Protein AF-A0A961I3G7-F1 (afdb_monomer_lite)

pLDDT: mean 76.4, std 18.08, range [35.16, 96.88]

Structure (mmCIF, N/CA/C/O backbone):
data_AF-A0A961I3G7-F1
#
_entry.id   AF-A0A961I3G7-F1
#
loop_
_atom_site.group_PDB
_atom_site.id
_atom_site.type_symbol
_atom_site.label_atom_id
_atom_site.label_alt_id
_atom_site.label_comp_id
_atom_site.label_asym_id
_atom_site.label_entity_id
_atom_site.label_seq_id
_atom_site.pdbx_PDB_ins_code
_atom_site.Cartn_x
_atom_site.Cartn_y
_atom_site.Cartn_z
_atom_site.occupancy
_atom_site.B_iso_or_equiv
_atom_site.auth_seq_id
_atom_site.auth_comp_id
_atom_site.auth_asym_id
_atom_site.auth_atom_id
_atom_site.pdbx_PDB_model_num
ATOM 1 N N . MET A 1 1 ? -17.444 18.612 65.100 1.00 41.78 1 MET A N 1
ATOM 2 C CA . MET A 1 1 ? -16.161 17.931 64.823 1.00 41.78 1 MET A CA 1
ATOM 3 C C . MET A 1 1 ? -16.312 17.108 63.552 1.00 41.78 1 MET A C 1
ATOM 5 O O . MET A 1 1 ? -17.308 16.415 63.437 1.00 41.78 1 MET A O 1
ATOM 9 N N . ALA A 1 2 ? -15.356 17.305 62.637 1.00 39.84 2 ALA A N 1
ATOM 10 C CA . ALA A 1 2 ? -14.925 16.541 61.455 1.00 39.84 2 ALA A CA 1
ATOM 11 C C . ALA A 1 2 ? -15.909 15.672 60.637 1.00 39.84 2 ALA A C 1
ATOM 13 O O . ALA A 1 2 ? -16.509 14.720 61.125 1.00 39.84 2 ALA A O 1
ATOM 14 N N . ALA A 1 3 ? -15.926 15.960 59.331 1.00 46.22 3 ALA A N 1
ATOM 15 C CA . ALA A 1 3 ? -16.419 15.107 58.258 1.00 46.22 3 ALA A CA 1
ATOM 16 C C . ALA A 1 3 ? -15.525 13.873 58.048 1.00 46.22 3 ALA A C 1
ATOM 18 O O . ALA A 1 3 ? -14.303 13.969 58.157 1.00 46.22 3 ALA A O 1
ATOM 19 N N . ILE A 1 4 ? -16.123 12.758 57.622 1.00 46.94 4 ILE A N 1
ATOM 20 C CA . ILE A 1 4 ? -15.420 11.733 56.845 1.00 46.94 4 ILE A CA 1
ATOM 21 C C . ILE A 1 4 ? -16.250 11.496 55.588 1.00 46.94 4 ILE A C 1
ATOM 23 O O . ILE A 1 4 ? -17.321 10.894 55.626 1.00 46.94 4 ILE A O 1
ATOM 27 N N . GLY A 1 5 ? -15.766 12.066 54.486 1.00 36.12 5 GLY A N 1
ATOM 28 C CA . GLY A 1 5 ? -16.280 11.813 53.153 1.00 36.12 5 GLY A CA 1
ATOM 29 C C . GLY A 1 5 ? -15.963 10.386 52.727 1.00 36.12 5 GLY A C 1
ATOM 30 O O . GLY A 1 5 ? -14.852 9.899 52.931 1.00 36.12 5 GLY A O 1
ATOM 31 N N . LEU A 1 6 ? -16.939 9.729 52.107 1.00 40.44 6 LEU A N 1
ATOM 32 C CA . LEU A 1 6 ? -16.661 8.544 51.310 1.00 40.44 6 LEU A CA 1
ATOM 33 C C . LEU A 1 6 ? -16.123 9.003 49.947 1.00 40.44 6 LEU A C 1
ATOM 35 O O . LEU A 1 6 ? -16.751 9.845 49.296 1.00 40.44 6 LEU A O 1
ATOM 39 N N . PRO A 1 7 ? -14.947 8.512 49.526 1.00 43.44 7 PRO A N 1
ATOM 40 C CA . PRO A 1 7 ? -14.317 8.942 48.295 1.00 4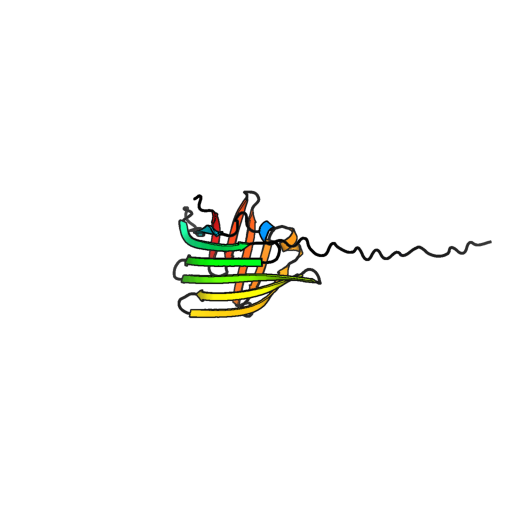3.44 7 PRO A CA 1
ATOM 41 C C . PRO A 1 7 ? -15.095 8.457 47.071 1.00 43.44 7 PRO A C 1
ATOM 43 O O . PRO A 1 7 ? -15.381 7.275 46.910 1.00 43.44 7 PRO A O 1
ATOM 46 N N . VAL A 1 8 ? -15.400 9.441 46.224 1.00 43.91 8 VAL A N 1
ATOM 47 C CA . VAL A 1 8 ? -15.238 9.463 44.766 1.00 43.91 8 VAL A CA 1
ATOM 48 C C . VAL A 1 8 ? -15.508 8.136 44.059 1.00 43.91 8 VAL A C 1
ATOM 50 O O . VAL A 1 8 ? -14.681 7.226 44.045 1.00 43.91 8 VAL A O 1
ATOM 53 N N . ILE A 1 9 ? -16.637 8.117 43.349 1.00 40.44 9 ILE A N 1
ATOM 54 C CA . ILE A 1 9 ? -16.910 7.235 42.216 1.00 40.44 9 ILE A CA 1
ATOM 55 C C . ILE A 1 9 ? -15.758 7.407 41.222 1.00 40.44 9 ILE A C 1
ATOM 57 O O . ILE A 1 9 ? -15.802 8.258 40.337 1.00 40.44 9 ILE A O 1
ATOM 61 N N . ASN A 1 10 ? -14.710 6.601 41.354 1.00 39.47 10 ASN A N 1
ATOM 62 C CA . ASN A 1 10 ? -13.784 6.383 40.264 1.00 39.47 10 ASN A CA 1
ATOM 63 C C . ASN A 1 10 ? -14.416 5.290 39.406 1.00 39.47 10 ASN A C 1
ATOM 65 O O . ASN A 1 10 ? -13.972 4.145 39.363 1.00 39.47 10 ASN A O 1
ATOM 69 N N . ALA A 1 11 ? -15.498 5.671 38.720 1.00 40.75 11 ALA A N 1
ATOM 70 C CA . ALA A 1 11 ? -15.757 5.126 37.407 1.00 40.75 11 ALA A CA 1
ATOM 71 C C . ALA A 1 11 ? -14.537 5.547 36.598 1.00 40.75 11 ALA A C 1
ATOM 73 O O . ALA A 1 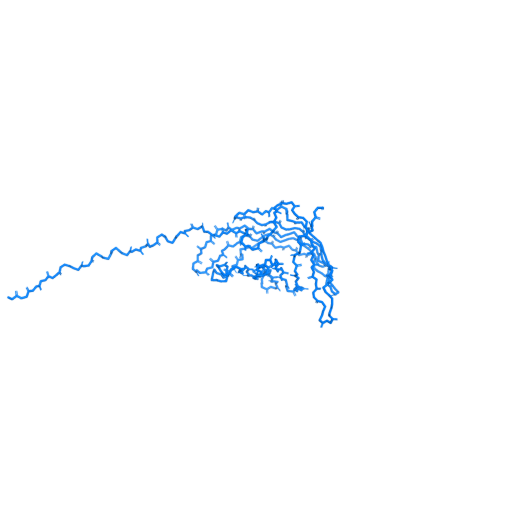11 ? -14.528 6.595 35.953 1.00 40.75 11 ALA A O 1
ATOM 74 N N . SER A 1 12 ? -13.464 4.762 36.719 1.00 40.62 12 SER A N 1
ATOM 75 C CA . SER A 1 12 ? -12.447 4.685 35.703 1.00 40.62 12 SER A CA 1
ATOM 76 C C . SER A 1 12 ? -13.249 4.361 34.467 1.00 40.62 12 SER A C 1
ATOM 78 O O . SER A 1 12 ? -13.673 3.230 34.247 1.00 40.62 12 SER A O 1
ATOM 80 N N . GLN A 1 13 ? -13.581 5.422 33.742 1.00 39.06 13 GLN A N 1
ATOM 81 C CA . GLN A 1 13 ? -13.991 5.375 32.374 1.00 39.06 13 GLN A CA 1
ATOM 82 C C . GLN A 1 13 ? -12.801 4.715 31.697 1.00 39.06 13 GLN A C 1
ATOM 84 O O . GLN A 1 13 ? -11.923 5.372 31.141 1.00 39.06 13 GLN A O 1
ATOM 89 N N . THR A 1 14 ? -12.772 3.385 31.733 1.00 36.41 14 THR A N 1
ATOM 90 C CA . THR A 1 14 ? -12.408 2.609 30.575 1.00 36.41 14 THR A CA 1
ATOM 91 C C . THR A 1 14 ? -13.380 3.116 29.528 1.00 36.41 14 THR A C 1
ATOM 93 O O . THR A 1 14 ? -14.472 2.587 29.336 1.00 36.41 14 THR A O 1
ATOM 96 N N . ARG A 1 15 ? -13.029 4.262 28.925 1.00 35.16 15 ARG A N 1
ATOM 97 C CA . ARG A 1 15 ? -13.495 4.609 27.609 1.00 35.16 15 ARG A CA 1
ATOM 98 C C . ARG A 1 15 ? -13.206 3.326 26.860 1.00 35.16 15 ARG A C 1
ATOM 100 O O . ARG A 1 15 ? -12.046 2.984 26.631 1.00 35.16 15 ARG A O 1
ATOM 107 N N . LEU A 1 16 ? -14.265 2.588 26.559 1.00 37.38 16 LEU A N 1
ATOM 108 C CA . LEU A 1 16 ? -14.356 1.901 25.296 1.00 37.38 16 LEU A CA 1
ATOM 109 C C . LEU A 1 16 ? -14.044 2.993 24.272 1.00 37.38 16 LEU A C 1
ATOM 111 O O . LEU A 1 16 ? -14.929 3.692 23.788 1.00 37.38 16 LEU A O 1
ATOM 115 N N . TYR A 1 17 ? -12.747 3.241 24.054 1.00 36.75 17 TYR A N 1
ATOM 116 C CA . TYR A 1 17 ? -12.272 3.794 22.812 1.00 36.75 17 TYR A CA 1
ATOM 117 C C . TYR A 1 17 ? -12.957 2.912 21.802 1.00 36.75 17 TYR A C 1
ATOM 119 O O . TYR A 1 17 ? -12.818 1.692 21.892 1.00 36.75 17 TYR A O 1
ATOM 127 N N . ALA A 1 18 ? -13.793 3.517 20.970 1.00 37.88 18 ALA A N 1
ATOM 128 C CA . ALA A 1 18 ? -14.357 2.837 19.835 1.00 37.88 18 ALA A CA 1
ATOM 129 C C . ALA A 1 18 ? -13.189 2.152 19.121 1.00 37.88 18 ALA A C 1
ATOM 131 O O . ALA A 1 18 ? -12.378 2.781 18.439 1.00 37.88 18 ALA A O 1
ATOM 132 N N . ASP A 1 19 ? -13.061 0.859 19.387 1.00 47.56 19 ASP A N 1
ATOM 133 C CA . ASP A 1 19 ? -12.374 -0.068 18.537 1.00 47.56 19 ASP A CA 1
ATOM 134 C C . ASP A 1 19 ? -13.058 0.121 17.179 1.00 47.56 19 ASP A C 1
ATOM 136 O O . ASP A 1 19 ? -14.283 0.226 17.115 1.00 47.56 19 ASP A O 1
ATOM 140 N N . THR A 1 20 ? -12.286 0.225 16.102 1.00 52.44 20 THR A N 1
ATOM 141 C CA . THR A 1 20 ? -12.771 0.230 14.707 1.00 52.44 20 THR A CA 1
ATOM 142 C C . THR A 1 20 ? -13.369 1.518 14.116 1.00 52.44 20 THR A C 1
ATOM 144 O O . THR A 1 20 ? -14.509 1.563 13.672 1.00 52.44 20 THR A O 1
ATOM 147 N N . ALA A 1 21 ? -12.528 2.523 13.867 1.00 67.12 21 ALA A N 1
ATOM 148 C CA . ALA A 1 21 ? -12.708 3.304 12.635 1.00 67.12 21 ALA A CA 1
ATOM 149 C C . ALA A 1 21 ? -11.413 3.386 11.817 1.00 67.12 21 ALA A C 1
ATOM 151 O O . ALA A 1 21 ? -11.107 4.418 11.216 1.00 67.12 21 ALA A O 1
ATOM 152 N N . PHE A 1 22 ? -10.628 2.304 11.799 1.00 81.62 22 PHE A N 1
ATOM 153 C CA . PHE A 1 22 ? -9.656 2.118 10.726 1.00 81.62 22 PHE A CA 1
ATOM 154 C C . PHE A 1 22 ? -10.429 1.724 9.465 1.00 81.62 22 PHE A C 1
ATOM 156 O O . PHE A 1 22 ? -11.255 0.817 9.515 1.00 81.62 22 PHE A O 1
ATOM 163 N N . SER A 1 23 ? -10.181 2.422 8.361 1.00 86.50 23 SER A N 1
ATOM 164 C CA . SER A 1 23 ? -10.709 2.056 7.050 1.00 86.50 23 SER A CA 1
ATOM 165 C C . SER A 1 23 ? -9.666 2.386 6.000 1.00 86.50 23 SER A C 1
ATOM 167 O O . SER A 1 23 ? -9.187 3.523 5.959 1.00 86.50 23 SER A O 1
ATOM 169 N N . PHE A 1 24 ? -9.326 1.425 5.135 1.00 87.81 24 PHE A N 1
ATOM 170 C CA . PHE A 1 24 ? -8.409 1.706 4.030 1.00 87.81 24 PHE A CA 1
ATOM 171 C C . PHE A 1 24 ? -8.972 2.750 3.062 1.00 87.81 24 PHE A C 1
ATOM 173 O O . PHE A 1 24 ? -8.196 3.481 2.451 1.00 87.81 24 PHE A O 1
ATOM 180 N N . ARG A 1 25 ? -10.302 2.900 2.979 1.00 86.56 25 ARG A N 1
ATOM 181 C CA . ARG A 1 25 ? -10.961 3.911 2.133 1.00 86.56 25 ARG A CA 1
ATOM 182 C C . ARG A 1 25 ? -10.562 5.344 2.488 1.00 86.56 25 ARG A C 1
ATOM 184 O O . ARG A 1 25 ? -10.653 6.224 1.648 1.00 86.56 25 ARG A O 1
ATOM 191 N N . LYS A 1 26 ? -10.067 5.584 3.706 1.00 85.38 26 LYS A N 1
ATOM 192 C CA . LYS A 1 26 ? -9.555 6.899 4.123 1.00 85.38 26 LYS A CA 1
ATOM 193 C C . LYS A 1 26 ? -8.256 7.306 3.421 1.00 85.38 26 LYS A C 1
ATOM 195 O O . LYS A 1 26 ? -7.898 8.476 3.474 1.00 85.38 26 LYS A O 1
ATOM 200 N N . TYR A 1 27 ? -7.536 6.357 2.820 1.00 80.62 27 TYR A N 1
ATOM 201 C CA . TYR A 1 27 ? -6.225 6.594 2.205 1.00 80.62 27 TYR A CA 1
ATOM 202 C C . TYR A 1 27 ? -6.252 6.517 0.675 1.00 80.62 27 TYR A C 1
ATOM 204 O O . TYR A 1 27 ? -5.238 6.805 0.042 1.00 80.62 27 TYR A O 1
ATOM 212 N N . PHE A 1 28 ? -7.386 6.113 0.094 1.00 77.44 28 PHE A N 1
ATOM 213 C CA . PHE A 1 28 ? -7.547 5.907 -1.339 1.00 77.44 28 PHE A CA 1
ATOM 214 C C . PHE A 1 28 ? -8.908 6.430 -1.806 1.00 77.44 28 PHE A C 1
ATOM 216 O O . PHE A 1 28 ? -9.936 5.860 -1.456 1.00 77.44 28 PHE A O 1
ATOM 223 N N . ASP A 1 29 ? -8.902 7.441 -2.672 1.00 76.25 29 ASP A N 1
ATOM 224 C CA . ASP A 1 29 ? -10.080 7.925 -3.420 1.00 76.25 29 ASP A CA 1
ATOM 225 C C . ASP A 1 29 ? -10.425 7.042 -4.644 1.00 76.25 29 ASP A C 1
ATOM 227 O O . ASP A 1 29 ? -11.052 7.459 -5.612 1.00 76.25 29 ASP A O 1
ATOM 231 N N . LEU A 1 30 ? -9.948 5.797 -4.650 1.00 76.44 30 LEU A N 1
ATOM 232 C CA . LEU A 1 30 ? -10.238 4.812 -5.690 1.00 76.44 30 LEU A CA 1
ATOM 233 C C . LEU A 1 30 ? -11.240 3.791 -5.167 1.00 76.44 30 LEU A C 1
ATOM 235 O O . LEU A 1 30 ? -11.310 3.540 -3.972 1.00 76.44 30 LEU A O 1
ATOM 239 N N . ASN A 1 31 ? -11.974 3.142 -6.066 1.00 83.69 31 ASN A N 1
ATOM 240 C CA . ASN A 1 31 ? -12.829 2.009 -5.721 1.00 83.69 31 ASN A CA 1
ATOM 241 C C . ASN A 1 31 ? -12.171 0.680 -6.101 1.00 83.69 31 ASN A C 1
ATOM 243 O O . ASN A 1 31 ? -11.238 0.634 -6.900 1.00 83.69 31 ASN A O 1
ATOM 247 N N . SER A 1 32 ? -12.691 -0.423 -5.558 1.00 88.75 32 SER A N 1
ATOM 248 C CA . SER A 1 32 ? -12.347 -1.756 -6.069 1.00 88.75 32 SER A CA 1
ATOM 249 C C . SER A 1 32 ? -12.639 -1.830 -7.571 1.00 88.75 32 SER A C 1
ATOM 251 O O . SER A 1 32 ? -13.664 -1.332 -8.031 1.00 88.75 32 SER A O 1
ATOM 253 N N . GLY A 1 33 ? -11.734 -2.438 -8.328 1.00 86.69 33 GLY A N 1
ATOM 254 C CA . GLY A 1 33 ? -11.759 -2.500 -9.787 1.00 86.69 33 GLY A CA 1
ATOM 255 C C . GLY A 1 33 ? -11.138 -1.288 -10.487 1.00 86.69 33 GLY A C 1
ATOM 256 O O . GLY A 1 33 ? -10.833 -1.398 -11.673 1.00 86.69 33 GLY A O 1
ATOM 257 N N . ALA A 1 34 ? -10.902 -0.170 -9.790 1.00 85.88 34 ALA A N 1
ATOM 258 C CA . ALA A 1 34 ? -10.373 1.041 -10.410 1.00 85.88 34 ALA A CA 1
ATOM 259 C C . ALA A 1 34 ? -8.947 0.839 -10.934 1.00 85.88 34 ALA A C 1
ATOM 261 O O . ALA A 1 34 ? -8.072 0.319 -10.233 1.00 85.88 34 ALA A O 1
ATOM 262 N N . HIS A 1 35 ? -8.720 1.303 -12.158 1.00 86.25 35 HIS A N 1
ATOM 263 C CA . HIS A 1 35 ? -7.395 1.429 -12.745 1.00 86.25 35 HIS A CA 1
ATOM 264 C C . HIS A 1 35 ? -6.762 2.759 -12.337 1.00 86.25 35 HIS A C 1
ATOM 266 O O . HIS A 1 35 ? -7.453 3.743 -12.054 1.00 86.25 35 HIS A O 1
ATOM 272 N N . PHE A 1 36 ? -5.436 2.775 -12.271 1.00 82.44 36 PHE A N 1
ATOM 273 C CA . PHE A 1 36 ? -4.700 3.975 -11.914 1.00 82.44 36 PHE A CA 1
ATOM 274 C C . PHE A 1 36 ? -3.368 4.088 -12.639 1.00 82.44 36 PHE A C 1
ATOM 276 O O . PHE A 1 36 ? -2.729 3.084 -12.962 1.00 82.44 36 PHE A O 1
ATOM 283 N N . HIS A 1 37 ? -2.919 5.325 -12.824 1.00 83.50 37 HIS A N 1
ATOM 284 C CA . HIS A 1 37 ? -1.564 5.649 -13.245 1.00 83.50 37 HIS A CA 1
ATOM 285 C C . HIS A 1 37 ? -0.680 5.956 -12.039 1.00 83.50 37 HIS A C 1
ATOM 287 O O . HIS A 1 37 ? -1.116 6.556 -11.059 1.00 83.50 37 HIS A O 1
ATOM 293 N N . ILE A 1 38 ? 0.584 5.555 -12.138 1.00 78.94 38 ILE A N 1
ATOM 294 C CA . ILE A 1 38 ? 1.647 5.911 -11.204 1.00 78.94 38 ILE A CA 1
ATOM 295 C C . ILE A 1 38 ? 2.415 7.062 -11.842 1.00 78.94 38 ILE A C 1
ATOM 297 O O . ILE A 1 38 ? 3.057 6.888 -12.878 1.00 78.94 38 ILE A O 1
ATOM 301 N N . ILE A 1 39 ? 2.336 8.239 -11.234 1.00 77.00 39 ILE A N 1
ATOM 302 C CA . ILE A 1 39 ? 2.977 9.459 -11.716 1.00 77.00 39 ILE A CA 1
ATOM 303 C C . ILE A 1 39 ? 4.260 9.692 -10.930 1.00 77.00 39 ILE A C 1
ATOM 305 O O . ILE A 1 39 ? 4.220 9.875 -9.713 1.00 77.00 39 ILE A O 1
ATOM 309 N N . GLY A 1 40 ? 5.392 9.696 -11.627 1.00 72.06 40 GLY A N 1
ATOM 310 C CA . GLY A 1 40 ? 6.694 10.007 -11.052 1.00 72.06 40 GLY A CA 1
ATOM 311 C C . GLY A 1 40 ? 7.025 11.481 -11.247 1.00 72.06 40 GLY A C 1
ATOM 312 O O . GLY A 1 40 ? 6.906 12.000 -12.358 1.00 72.06 40 GLY A O 1
ATOM 313 N N . SER A 1 41 ? 7.494 12.141 -10.188 1.00 64.88 41 SER A N 1
ATOM 314 C CA . SER A 1 41 ? 8.025 13.502 -10.294 1.00 64.88 41 SER A CA 1
ATOM 315 C C . SER A 1 41 ? 9.469 13.446 -10.796 1.00 64.88 41 SER A C 1
ATOM 317 O O . SER A 1 41 ? 10.342 12.869 -10.145 1.00 64.88 41 SER A O 1
ATOM 319 N N . SER A 1 42 ? 9.734 14.020 -11.971 1.00 56.38 42 SER A N 1
ATOM 320 C CA . SER A 1 42 ? 11.101 14.358 -12.368 1.00 56.38 42 SER A CA 1
ATOM 321 C C . SER A 1 42 ? 11.416 15.738 -11.792 1.00 56.38 42 SER A C 1
ATOM 323 O O . SER A 1 42 ? 10.624 16.664 -11.957 1.00 56.38 42 SER A O 1
ATOM 325 N N . GLY A 1 43 ? 12.554 15.894 -11.110 1.00 50.72 43 GLY A N 1
ATOM 326 C CA . GLY A 1 43 ? 12.943 17.138 -10.421 1.00 50.72 43 GLY A CA 1
ATOM 327 C C . GLY A 1 43 ? 13.052 18.397 -11.301 1.00 50.72 43 GLY A C 1
ATOM 328 O O . GLY A 1 43 ? 13.477 19.431 -10.802 1.00 50.72 43 GLY A O 1
ATOM 329 N N . PHE A 1 44 ? 12.677 18.327 -12.585 1.00 47.84 44 PHE A N 1
ATOM 330 C CA . PHE A 1 44 ? 12.793 19.396 -13.574 1.00 47.84 44 PHE A CA 1
ATOM 331 C C . PHE A 1 44 ? 11.572 19.527 -14.510 1.00 47.84 44 PHE A C 1
ATOM 333 O O . PHE A 1 44 ? 11.745 19.837 -15.681 1.00 47.84 44 PHE A O 1
ATOM 340 N N . SER A 1 45 ? 10.342 19.399 -13.989 1.00 52.38 45 SER A N 1
ATOM 341 C CA . SER A 1 45 ? 9.120 20.089 -14.490 1.00 52.38 45 SER A CA 1
ATOM 342 C C . SER A 1 45 ? 8.057 19.364 -15.333 1.00 52.38 45 SER A C 1
ATOM 344 O O . SER A 1 45 ? 7.140 20.032 -15.797 1.00 52.38 45 SER A O 1
ATOM 346 N N . THR A 1 46 ? 8.025 18.034 -15.440 1.00 61.09 46 THR A N 1
ATOM 347 C CA . THR A 1 46 ? 6.766 17.367 -15.853 1.00 61.09 46 THR A CA 1
ATOM 348 C C . THR A 1 46 ? 6.499 16.086 -15.074 1.00 61.09 46 THR A C 1
ATOM 350 O O . THR A 1 46 ? 7.354 15.199 -14.972 1.00 61.09 46 THR A O 1
ATOM 353 N N . ASP A 1 47 ? 5.291 16.024 -14.510 1.00 71.75 47 ASP A N 1
ATOM 354 C CA . ASP A 1 47 ? 4.647 14.803 -14.039 1.00 71.75 47 ASP A CA 1
ATOM 355 C C . ASP A 1 47 ? 4.572 13.836 -15.224 1.00 71.75 47 ASP A C 1
ATOM 357 O O . ASP A 1 47 ? 3.981 14.154 -16.257 1.00 71.75 47 ASP A O 1
ATOM 361 N N . ARG A 1 48 ? 5.200 12.664 -15.103 1.00 78.31 48 ARG A N 1
ATOM 362 C CA . ARG A 1 48 ? 5.143 11.633 -16.144 1.00 78.31 48 ARG A CA 1
ATOM 363 C C . ARG A 1 48 ? 4.554 10.354 -15.585 1.00 78.31 48 ARG A C 1
ATOM 365 O O . ARG A 1 48 ? 4.886 9.949 -14.469 1.00 78.31 48 ARG A O 1
ATOM 372 N N . ILE A 1 49 ? 3.731 9.693 -16.391 1.00 81.19 49 ILE A N 1
ATOM 373 C CA . ILE A 1 49 ? 3.272 8.341 -16.090 1.00 81.19 49 ILE A CA 1
ATOM 374 C C . ILE A 1 49 ? 4.495 7.429 -16.161 1.00 81.19 49 ILE A C 1
ATOM 376 O O . ILE A 1 49 ? 5.121 7.280 -17.208 1.00 81.19 49 ILE A O 1
ATOM 380 N N . ILE A 1 50 ? 4.851 6.850 -15.023 1.00 81.44 50 ILE A N 1
ATOM 381 C CA . ILE A 1 50 ? 5.917 5.859 -14.898 1.00 81.44 50 ILE A CA 1
ATOM 382 C C . ILE A 1 50 ? 5.359 4.455 -14.708 1.00 81.44 50 ILE A C 1
ATOM 384 O O . ILE A 1 50 ? 6.123 3.507 -14.631 1.00 81.44 50 ILE A O 1
ATOM 388 N N . GLY A 1 51 ? 4.048 4.287 -14.587 1.00 83.75 51 GLY A N 1
ATOM 389 C CA . GLY A 1 51 ? 3.464 2.987 -14.318 1.00 83.75 51 GLY A CA 1
ATOM 390 C C . GLY A 1 51 ? 1.953 3.014 -14.312 1.00 83.75 51 GLY A C 1
ATOM 391 O O . GLY A 1 51 ? 1.327 4.066 -14.429 1.00 83.75 51 GLY A O 1
ATOM 392 N N . GLN A 1 52 ? 1.377 1.835 -14.146 1.00 88.88 52 GLN A N 1
ATOM 393 C CA . GLN A 1 52 ? -0.059 1.641 -14.078 1.00 88.88 52 GLN A CA 1
ATOM 394 C C . GLN A 1 52 ? -0.391 0.469 -13.165 1.00 88.88 52 GLN A C 1
ATOM 396 O O . GLN A 1 52 ? 0.415 -0.446 -12.972 1.00 88.88 52 GLN A O 1
ATOM 401 N N . GLY A 1 53 ? -1.597 0.479 -12.623 1.00 88.75 53 GLY A N 1
ATOM 402 C CA . GLY A 1 53 ? -2.072 -0.578 -11.757 1.00 88.75 53 GLY A CA 1
ATOM 403 C C . GLY A 1 53 ? -3.581 -0.636 -11.667 1.00 88.75 53 GLY A C 1
ATOM 404 O O . GLY A 1 53 ? -4.309 0.045 -12.391 1.00 88.75 53 GLY A O 1
ATOM 405 N N . GLN A 1 54 ? -4.030 -1.498 -10.770 1.00 89.75 54 GLN A N 1
ATOM 406 C CA . GLN A 1 54 ? -5.426 -1.708 -10.459 1.00 89.75 54 GLN A CA 1
ATOM 407 C C . GLN A 1 54 ? -5.597 -1.954 -8.962 1.00 89.75 54 GLN A C 1
ATOM 409 O O . GLN A 1 54 ? -4.802 -2.656 -8.324 1.00 89.75 54 GLN A O 1
ATOM 414 N N . VAL A 1 55 ? -6.663 -1.388 -8.409 1.00 89.62 55 VAL A N 1
ATOM 415 C CA . VAL A 1 55 ? -7.170 -1.743 -7.087 1.00 89.62 55 VAL A CA 1
ATOM 416 C C . VAL A 1 55 ? -8.006 -3.005 -7.246 1.00 89.62 55 VAL A C 1
ATOM 418 O O . VAL A 1 55 ? -9.107 -2.961 -7.779 1.00 89.62 55 VAL A O 1
ATOM 421 N N . LEU A 1 56 ? -7.487 -4.148 -6.813 1.00 92.69 56 LEU A N 1
ATOM 422 C CA . LEU A 1 56 ? -8.201 -5.424 -6.899 1.00 92.69 56 LEU A CA 1
ATOM 423 C C . LEU A 1 56 ? -9.236 -5.560 -5.780 1.00 92.69 56 LEU A C 1
ATOM 425 O O . LEU A 1 56 ? -10.308 -6.122 -5.991 1.00 92.69 56 LEU A O 1
ATOM 429 N N . GLN A 1 57 ? -8.937 -5.000 -4.608 1.00 93.62 57 GLN A N 1
ATOM 430 C CA . GLN A 1 57 ? -9.849 -4.953 -3.472 1.00 93.62 57 GLN A CA 1
ATOM 431 C C . GLN A 1 57 ? -9.565 -3.716 -2.621 1.00 93.62 57 GLN A C 1
ATOM 433 O O . GLN A 1 57 ? -8.414 -3.405 -2.321 1.00 93.62 57 GLN A O 1
ATOM 438 N N . LEU A 1 58 ? -10.623 -3.032 -2.208 1.00 90.44 58 LEU A N 1
ATOM 439 C CA . LEU A 1 58 ? -10.584 -1.960 -1.227 1.00 90.44 58 LEU A CA 1
ATOM 440 C C . LEU A 1 58 ? -11.875 -1.971 -0.412 1.00 90.44 58 LEU A C 1
ATOM 442 O O . LEU A 1 58 ? -12.964 -1.710 -0.933 1.00 90.44 58 LEU A O 1
ATOM 446 N N . ASP A 1 59 ? -11.724 -2.233 0.878 1.00 89.94 59 ASP A N 1
ATOM 447 C CA . ASP A 1 59 ? -12.775 -2.145 1.881 1.00 89.94 59 ASP A CA 1
ATOM 448 C C . ASP A 1 59 ? -12.203 -1.614 3.206 1.00 89.94 59 ASP A C 1
ATOM 450 O O . ASP A 1 59 ? -11.063 -1.158 3.271 1.00 89.94 59 ASP A O 1
ATOM 454 N N . ASP A 1 60 ? -12.993 -1.616 4.277 1.00 89.81 60 ASP A N 1
ATOM 455 C CA . ASP A 1 60 ? -12.548 -1.056 5.556 1.00 89.81 60 ASP A CA 1
ATOM 456 C C . ASP A 1 60 ? -11.385 -1.839 6.183 1.00 89.81 60 ASP A C 1
ATOM 458 O O . ASP A 1 60 ? -10.603 -1.292 6.960 1.00 89.81 60 ASP A O 1
ATOM 462 N N . ARG A 1 61 ? -11.227 -3.116 5.834 1.00 91.56 61 ARG A N 1
ATOM 463 C CA . ARG A 1 61 ? -10.244 -4.013 6.445 1.00 91.56 61 ARG A CA 1
ATOM 464 C C . ARG A 1 61 ? -9.221 -4.571 5.479 1.00 91.56 61 ARG A C 1
ATOM 466 O O . ARG A 1 61 ? -8.251 -5.142 5.970 1.00 91.56 61 ARG A O 1
ATOM 473 N N . ASN A 1 62 ? -9.405 -4.430 4.173 1.00 93.25 62 ASN A N 1
ATOM 474 C CA . ASN A 1 62 ? -8.517 -4.992 3.168 1.00 93.25 62 ASN A CA 1
ATOM 475 C C . ASN A 1 62 ? -8.181 -3.974 2.079 1.00 93.25 62 ASN A C 1
ATOM 477 O O . ASN A 1 62 ? -9.040 -3.241 1.588 1.00 93.25 62 ASN A O 1
ATOM 481 N N . LEU A 1 63 ? -6.921 -4.006 1.666 1.00 92.62 63 LEU A N 1
ATOM 482 C CA . LEU A 1 63 ? -6.406 -3.346 0.479 1.00 92.62 63 LEU A CA 1
ATOM 483 C C . LEU A 1 63 ? -5.638 -4.386 -0.331 1.00 92.62 63 LEU A C 1
ATOM 485 O O . LEU A 1 63 ? -4.716 -5.012 0.185 1.00 92.62 63 LEU A O 1
ATOM 489 N N . HIS A 1 64 ? -5.978 -4.538 -1.603 1.00 94.19 64 HIS A N 1
ATOM 490 C CA . HIS A 1 64 ? -5.225 -5.333 -2.563 1.00 94.19 64 HIS A CA 1
ATOM 491 C C . HIS A 1 64 ? -4.944 -4.485 -3.795 1.00 94.19 64 HIS A C 1
ATOM 493 O O . HIS A 1 64 ? -5.856 -4.109 -4.531 1.00 94.19 64 HIS A O 1
ATOM 499 N N . LEU A 1 65 ? -3.667 -4.196 -4.018 1.00 90.94 65 LEU A N 1
ATOM 500 C CA . LEU A 1 65 ? -3.171 -3.463 -5.171 1.00 90.94 65 LEU A CA 1
ATOM 501 C C . LEU A 1 65 ? -2.325 -4.388 -6.037 1.00 90.94 65 LEU A C 1
ATOM 503 O O . LEU A 1 65 ? -1.531 -5.180 -5.525 1.00 90.94 65 LEU A O 1
ATOM 507 N N . ARG A 1 66 ? -2.446 -4.236 -7.353 1.00 92.00 66 ARG A N 1
ATOM 508 C CA . ARG A 1 66 ? -1.485 -4.786 -8.304 1.00 92.00 66 ARG A CA 1
ATOM 509 C C . ARG A 1 66 ? -1.023 -3.690 -9.237 1.00 92.00 66 ARG A C 1
ATOM 511 O O . ARG A 1 66 ? -1.855 -3.007 -9.826 1.00 92.00 66 ARG A O 1
ATOM 518 N N . PHE A 1 67 ? 0.282 -3.528 -9.395 1.00 88.19 67 PHE A N 1
ATOM 519 C CA . PHE A 1 67 ? 0.816 -2.487 -10.260 1.00 88.19 67 PHE A CA 1
ATOM 520 C C . PHE A 1 67 ? 2.173 -2.834 -10.851 1.00 88.19 67 PHE A C 1
ATOM 522 O O . PHE A 1 67 ? 2.914 -3.671 -10.334 1.00 88.19 67 PHE A O 1
ATOM 529 N N . ASN A 1 68 ? 2.480 -2.131 -11.937 1.00 89.19 68 ASN A N 1
ATOM 530 C CA . ASN A 1 68 ? 3.764 -2.136 -12.607 1.00 89.19 68 ASN A CA 1
ATOM 531 C C . ASN A 1 68 ? 4.266 -0.695 -12.716 1.00 89.19 68 ASN A C 1
ATOM 533 O O . ASN A 1 68 ? 3.501 0.183 -13.117 1.00 89.19 68 ASN A O 1
ATOM 537 N N . SER A 1 69 ? 5.535 -0.444 -12.412 1.00 83.56 69 SER A N 1
ATOM 538 C CA . SER A 1 69 ? 6.147 0.874 -12.614 1.00 83.56 69 SER A CA 1
ATOM 539 C C . SER A 1 69 ? 7.602 0.788 -13.046 1.00 83.56 69 SER A C 1
ATOM 541 O O . SER A 1 69 ? 8.332 -0.104 -12.629 1.00 83.56 69 SER A O 1
ATOM 543 N N . THR A 1 70 ? 8.032 1.777 -13.812 1.00 79.69 70 THR A N 1
ATOM 544 C CA . THR A 1 70 ? 9.389 1.987 -14.295 1.00 79.69 70 THR A CA 1
ATOM 545 C C . THR A 1 70 ? 9.900 3.321 -13.755 1.00 79.69 70 THR A C 1
ATOM 547 O O . THR A 1 70 ? 9.706 4.387 -14.339 1.00 79.69 70 THR A O 1
ATOM 550 N N . VAL A 1 71 ? 10.575 3.268 -12.611 1.00 71.44 71 VAL A N 1
ATOM 551 C CA . VAL A 1 71 ? 11.389 4.382 -12.098 1.00 71.44 71 VAL A CA 1
ATOM 552 C C . VAL A 1 71 ? 12.764 4.290 -12.791 1.00 71.44 71 VAL A C 1
ATOM 554 O O . VAL A 1 71 ? 13.130 3.184 -13.199 1.00 71.44 71 VAL A O 1
ATOM 557 N N . PRO A 1 72 ? 13.547 5.376 -12.997 1.00 63.69 72 PRO A N 1
ATOM 558 C CA . PRO A 1 72 ? 14.866 5.252 -13.621 1.00 63.69 72 PRO A CA 1
ATOM 559 C C . PRO A 1 72 ? 15.691 4.106 -13.016 1.00 63.69 72 PRO A C 1
ATOM 561 O O . PRO A 1 72 ? 15.957 4.093 -11.816 1.00 63.69 72 PRO A O 1
ATOM 564 N N . SER A 1 73 ? 16.051 3.138 -13.866 1.00 61.53 73 SER A N 1
ATOM 565 C CA . SER A 1 73 ? 16.827 1.931 -13.538 1.00 61.53 73 SER A CA 1
ATOM 566 C C . SER A 1 73 ? 16.122 0.841 -12.712 1.00 61.53 73 SER A C 1
ATOM 568 O O . SER A 1 73 ? 16.774 -0.132 -12.334 1.00 61.53 73 SER A O 1
ATOM 570 N N . VAL A 1 74 ? 14.812 0.946 -12.450 1.00 71.75 74 VAL A N 1
ATOM 571 C CA . VAL A 1 74 ? 14.051 -0.066 -11.696 1.00 71.75 74 VAL A CA 1
ATOM 572 C C . VAL A 1 74 ? 12.688 -0.328 -12.342 1.00 71.75 74 VAL A C 1
ATOM 574 O O . VAL A 1 74 ? 11.804 0.527 -12.312 1.00 71.75 74 VAL A O 1
ATOM 577 N N . ASN A 1 75 ? 12.501 -1.540 -12.869 1.00 77.69 75 ASN A N 1
ATOM 578 C CA . ASN A 1 75 ? 11.171 -2.080 -13.145 1.00 77.69 75 ASN A CA 1
ATOM 579 C C . ASN A 1 75 ? 10.651 -2.752 -11.877 1.00 77.69 75 ASN A C 1
ATOM 581 O O . ASN A 1 75 ? 11.358 -3.558 -11.268 1.00 77.69 75 ASN A O 1
ATOM 585 N N . ILE A 1 76 ? 9.436 -2.386 -11.494 1.00 81.81 76 ILE A N 1
ATOM 586 C CA . ILE A 1 76 ? 8.741 -2.889 -10.320 1.00 81.81 76 ILE A CA 1
ATOM 587 C C . ILE A 1 76 ? 7.475 -3.570 -10.806 1.00 81.81 76 ILE A C 1
ATOM 589 O O . ILE A 1 76 ? 6.669 -2.956 -11.505 1.00 81.81 76 ILE A O 1
ATOM 593 N N . HIS A 1 77 ? 7.303 -4.821 -10.409 1.00 87.94 77 HIS A N 1
ATOM 594 C CA . HIS A 1 77 ? 6.039 -5.542 -10.490 1.00 87.94 77 HIS A CA 1
ATOM 595 C C . HIS A 1 77 ? 5.632 -5.861 -9.061 1.00 87.94 77 HIS A C 1
ATOM 597 O O . HIS A 1 77 ? 6.416 -6.494 -8.366 1.00 87.94 77 HIS A O 1
ATOM 603 N N . ALA A 1 78 ? 4.460 -5.428 -8.607 1.00 88.38 78 ALA A N 1
ATOM 604 C CA . ALA A 1 78 ? 4.050 -5.611 -7.219 1.00 88.38 78 ALA A CA 1
ATOM 605 C C . ALA A 1 78 ? 2.584 -6.043 -7.105 1.00 88.38 78 ALA A C 1
ATOM 607 O O . ALA A 1 78 ? 1.690 -5.448 -7.708 1.00 88.38 78 ALA A O 1
ATOM 608 N N . ASP A 1 79 ? 2.348 -7.069 -6.292 1.00 92.56 79 ASP A N 1
ATOM 609 C CA . ASP A 1 79 ? 1.060 -7.506 -5.756 1.00 92.56 79 ASP A CA 1
ATOM 610 C C . ASP A 1 79 ? 1.128 -7.297 -4.236 1.00 92.56 79 ASP A C 1
ATOM 612 O O . ASP A 1 79 ? 1.863 -7.990 -3.529 1.00 92.56 79 ASP A O 1
ATOM 616 N N . VAL A 1 80 ? 0.425 -6.273 -3.753 1.00 91.69 80 VAL A N 1
ATOM 617 C CA . VAL A 1 80 ? 0.464 -5.821 -2.358 1.00 91.69 80 VAL A CA 1
ATOM 618 C C . VAL A 1 80 ? -0.895 -6.059 -1.730 1.00 91.69 80 VAL A C 1
ATOM 620 O O . VAL A 1 80 ? -1.896 -5.509 -2.191 1.00 91.69 80 VAL A O 1
ATOM 623 N N . ARG A 1 81 ? -0.936 -6.842 -0.654 1.00 95.38 81 ARG A N 1
ATOM 624 C CA . ARG A 1 81 ? -2.148 -7.101 0.125 1.00 95.38 81 ARG A CA 1
ATOM 625 C C . ARG A 1 81 ? -1.921 -6.680 1.560 1.00 95.38 81 ARG A C 1
ATOM 627 O O . ARG A 1 81 ? -0.997 -7.163 2.205 1.00 95.38 81 ARG A O 1
ATOM 634 N N . LEU A 1 82 ? -2.788 -5.815 2.059 1.00 94.81 82 LEU A N 1
ATOM 635 C CA . LEU A 1 82 ? -2.829 -5.411 3.454 1.00 94.81 82 LEU A CA 1
ATOM 636 C C . LEU A 1 82 ? -4.172 -5.796 4.048 1.00 94.81 82 LEU A C 1
ATOM 638 O O . LEU A 1 82 ? -5.219 -5.517 3.463 1.00 94.81 82 LEU A O 1
ATOM 642 N N . ARG A 1 83 ? -4.140 -6.374 5.246 1.00 95.69 83 ARG A N 1
ATOM 643 C CA . ARG A 1 83 ? -5.338 -6.632 6.042 1.00 95.69 83 ARG A CA 1
ATOM 644 C C . ARG A 1 83 ? -5.186 -6.057 7.440 1.00 95.69 83 ARG A C 1
ATOM 646 O O . ARG A 1 83 ? -4.226 -6.357 8.144 1.00 95.69 83 ARG A O 1
ATOM 653 N N . PHE A 1 84 ? -6.164 -5.270 7.869 1.00 94.44 84 PHE A N 1
ATOM 654 C CA . PHE A 1 84 ? -6.224 -4.750 9.228 1.00 94.44 84 PHE A CA 1
ATOM 655 C C . PHE A 1 84 ? -6.489 -5.873 10.234 1.00 94.44 84 PHE A C 1
ATOM 657 O O . PHE A 1 84 ? -7.521 -6.555 10.169 1.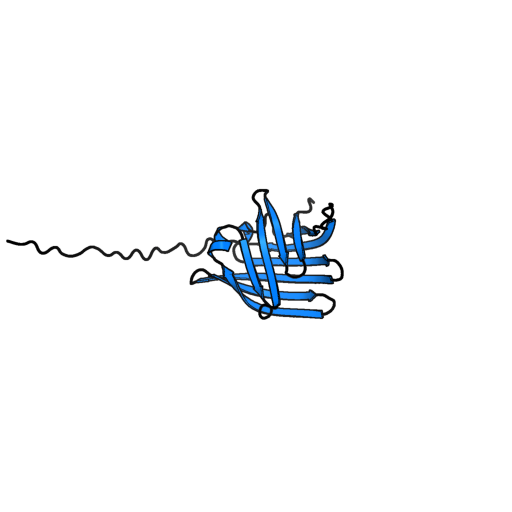00 94.44 84 PHE A O 1
ATOM 664 N N . ILE A 1 85 ? -5.573 -6.036 11.191 1.00 94.94 85 ILE A N 1
ATOM 665 C CA . ILE A 1 85 ? -5.719 -6.990 12.292 1.00 94.94 85 ILE A CA 1
ATOM 666 C C . ILE A 1 85 ? -6.350 -6.290 13.491 1.00 94.94 85 ILE A C 1
ATOM 668 O O . ILE A 1 85 ? -7.457 -6.649 13.891 1.00 94.94 85 ILE A O 1
ATOM 672 N N . LYS A 1 86 ? -5.627 -5.322 14.067 1.00 94.06 86 LYS A N 1
ATOM 673 C CA . LYS A 1 86 ? -5.993 -4.640 15.312 1.00 94.06 86 LYS A CA 1
ATOM 674 C C . LYS A 1 86 ? -5.261 -3.311 15.480 1.00 94.06 86 LYS A C 1
ATOM 676 O O . LYS A 1 86 ? -4.253 -3.050 14.820 1.00 94.06 86 LYS A O 1
ATOM 681 N N . ARG A 1 87 ? -5.743 -2.506 16.424 1.00 93.00 87 ARG A N 1
ATOM 682 C CA . ARG A 1 87 ? -5.057 -1.327 16.957 1.00 93.00 87 ARG A CA 1
ATOM 683 C C . ARG A 1 87 ? -4.618 -1.625 18.388 1.00 93.00 87 ARG A C 1
ATOM 685 O O . ARG A 1 87 ? -5.434 -2.051 19.195 1.00 93.00 87 ARG A O 1
ATOM 692 N N . GLU A 1 88 ? -3.350 -1.403 18.708 1.00 93.12 88 GLU A N 1
ATOM 693 C CA . GLU A 1 88 ? -2.801 -1.678 20.040 1.00 93.12 88 GLU A CA 1
ATOM 694 C C . GLU A 1 88 ? -1.639 -0.725 20.338 1.00 93.12 88 GLU A C 1
ATOM 696 O O . GLU A 1 88 ? -0.819 -0.460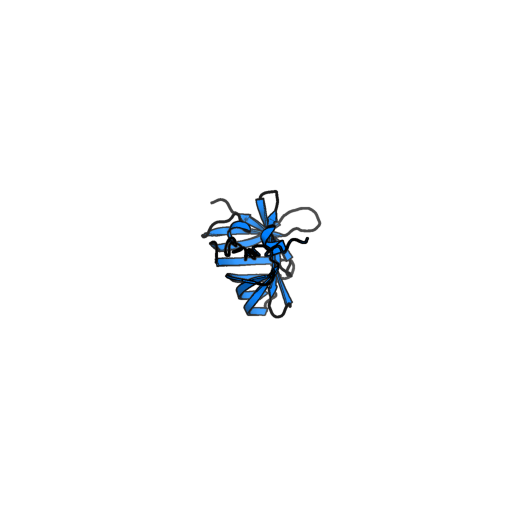 19.466 1.00 93.12 88 GLU A O 1
ATOM 701 N N . GLN A 1 89 ? -1.586 -0.172 21.557 1.00 90.88 89 GLN A N 1
ATOM 702 C CA . GLN A 1 89 ? -0.463 0.651 22.045 1.00 90.88 89 GLN A CA 1
ATOM 703 C C . GLN A 1 89 ? -0.018 1.775 21.082 1.00 90.88 89 GLN A C 1
ATOM 705 O O . GLN A 1 89 ? 1.168 2.016 20.873 1.00 90.88 89 GLN A O 1
ATOM 710 N N . GLY A 1 90 ? -0.977 2.471 20.462 1.00 91.00 90 GLY A N 1
ATOM 711 C CA . GLY A 1 90 ? -0.675 3.559 19.522 1.00 91.00 90 GLY A CA 1
ATOM 712 C C . GLY A 1 90 ? -0.155 3.092 18.157 1.00 91.00 90 GLY A C 1
ATOM 713 O O . GLY A 1 90 ? 0.335 3.911 17.382 1.00 91.00 90 GLY A O 1
ATOM 714 N N . LYS A 1 91 ? -0.284 1.802 17.832 1.00 94.44 91 LYS A N 1
ATOM 715 C CA . LYS A 1 91 ? 0.067 1.219 16.533 1.00 94.44 91 LYS A CA 1
ATOM 716 C C . LYS A 1 91 ? -1.136 0.563 15.864 1.00 94.44 91 LYS A C 1
ATOM 718 O O . LYS A 1 91 ? -2.066 0.091 16.520 1.00 94.44 91 LYS A O 1
ATOM 723 N N . ILE A 1 92 ? -1.103 0.538 14.538 1.00 94.00 92 ILE A N 1
ATOM 724 C CA . ILE A 1 92 ? -2.007 -0.225 13.679 1.00 94.00 92 ILE A CA 1
ATOM 725 C C . ILE A 1 92 ? -1.240 -1.455 13.196 1.00 94.00 92 ILE A C 1
ATOM 727 O O . ILE A 1 92 ? -0.198 -1.323 12.556 1.00 94.00 92 ILE A O 1
ATOM 731 N N . HIS A 1 93 ? -1.754 -2.640 13.512 1.00 95.50 93 HIS A N 1
ATOM 732 C CA . HIS A 1 93 ? -1.185 -3.914 13.090 1.00 95.50 93 HIS A CA 1
ATOM 733 C C . HIS A 1 93 ? -1.843 -4.352 11.786 1.00 95.50 93 HIS A C 1
ATOM 735 O O . HIS A 1 93 ? -3.064 -4.557 11.740 1.00 95.50 93 HIS A O 1
ATOM 741 N N . LEU A 1 94 ? -1.030 -4.533 10.749 1.00 95.88 94 LEU A N 1
ATOM 742 C CA . LEU A 1 94 ? -1.476 -4.997 9.441 1.00 95.88 94 LEU A CA 1
ATOM 743 C C . LEU A 1 94 ? -0.783 -6.312 9.084 1.00 95.88 94 LEU A C 1
ATOM 745 O O . LEU A 1 94 ? 0.423 -6.446 9.258 1.00 95.88 94 LEU A O 1
ATOM 749 N N . ASP A 1 95 ? -1.549 -7.265 8.564 1.00 96.88 95 ASP A N 1
ATOM 750 C CA . ASP A 1 95 ? -1.027 -8.441 7.862 1.00 96.88 95 ASP A CA 1
ATOM 751 C C . ASP A 1 95 ? -0.648 -8.001 6.446 1.00 96.88 95 ASP A C 1
ATOM 753 O O . ASP A 1 95 ? -1.530 -7.593 5.682 1.00 96.88 95 ASP A O 1
ATOM 757 N N . LEU A 1 96 ? 0.643 -8.029 6.122 1.00 95.75 96 LEU A N 1
ATOM 758 C CA . LEU A 1 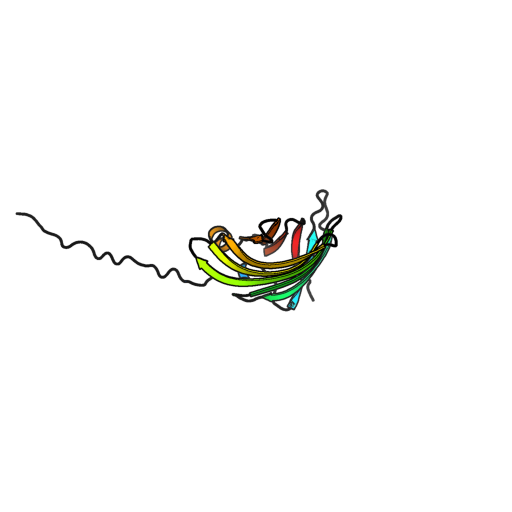96 ? 1.161 -7.722 4.794 1.00 95.75 96 LEU A CA 1
ATOM 759 C C . LEU A 1 96 ? 1.484 -9.025 4.068 1.00 95.75 96 LEU A C 1
ATOM 761 O O . LEU A 1 96 ? 2.235 -9.857 4.572 1.00 95.75 96 LEU A O 1
ATOM 765 N N . VAL A 1 97 ? 0.982 -9.150 2.843 1.00 95.62 97 VAL A N 1
ATOM 766 C CA . VAL A 1 97 ? 1.510 -10.079 1.843 1.00 95.62 97 VAL A CA 1
ATOM 767 C C . VAL A 1 97 ? 2.001 -9.249 0.669 1.00 95.62 97 VAL A C 1
ATOM 769 O O . VAL A 1 97 ? 1.223 -8.537 0.034 1.00 95.62 97 VAL A O 1
ATOM 772 N N . TYR A 1 98 ? 3.293 -9.346 0.393 1.00 91.94 98 TYR A N 1
ATOM 773 C CA . TYR A 1 98 ? 3.939 -8.705 -0.738 1.00 91.94 98 TYR A CA 1
ATOM 774 C C . TYR A 1 98 ? 4.523 -9.772 -1.652 1.00 91.94 98 TYR A C 1
ATOM 776 O O . TYR A 1 98 ? 5.239 -10.663 -1.196 1.00 91.94 98 TYR A O 1
ATOM 784 N N . LYS A 1 99 ? 4.240 -9.658 -2.947 1.00 92.69 99 LYS A N 1
ATOM 785 C CA . LYS A 1 99 ? 4.902 -10.439 -3.985 1.00 92.69 99 LYS A CA 1
ATOM 786 C C . LYS A 1 99 ? 5.260 -9.528 -5.138 1.00 92.69 99 LYS A C 1
ATOM 788 O O . LYS A 1 99 ? 4.383 -8.880 -5.707 1.00 92.69 99 LYS A O 1
ATOM 793 N N . GLY A 1 100 ? 6.524 -9.517 -5.519 1.00 88.56 100 GLY A N 1
ATOM 794 C CA . GLY A 1 100 ? 6.966 -8.641 -6.577 1.00 88.56 100 GLY A CA 1
ATOM 795 C C . GLY A 1 100 ? 8.326 -8.968 -7.152 1.00 88.56 100 GLY A C 1
ATOM 796 O O . GLY A 1 100 ? 8.913 -10.024 -6.920 1.00 88.56 100 GLY A O 1
ATOM 797 N N . ASN A 1 101 ? 8.795 -8.038 -7.965 1.00 83.56 101 ASN A N 1
ATOM 798 C CA . ASN A 1 101 ? 10.141 -8.015 -8.494 1.00 83.56 101 ASN A CA 1
ATOM 799 C C . ASN A 1 101 ? 10.607 -6.563 -8.493 1.00 83.56 101 ASN A C 1
ATOM 801 O O . ASN A 1 101 ? 9.967 -5.732 -9.140 1.00 83.56 101 ASN A O 1
ATOM 805 N N . ALA A 1 102 ? 11.698 -6.279 -7.788 1.00 74.94 102 ALA A N 1
ATOM 806 C CA . ALA A 1 102 ? 12.376 -4.995 -7.835 1.00 74.94 102 ALA A CA 1
ATOM 807 C C . ALA A 1 102 ? 13.792 -5.203 -8.385 1.00 74.94 102 ALA A C 1
ATOM 809 O O . ALA A 1 102 ? 14.553 -6.046 -7.915 1.00 74.94 102 ALA A O 1
ATOM 810 N N . ARG A 1 103 ? 14.169 -4.424 -9.409 1.00 73.81 103 ARG A N 1
ATOM 811 C CA . ARG A 1 103 ? 15.511 -4.475 -10.040 1.00 73.81 103 ARG A CA 1
ATOM 812 C C . ARG A 1 103 ? 15.879 -5.840 -10.641 1.00 73.81 103 ARG A C 1
ATOM 814 O O . ARG A 1 103 ? 17.055 -6.167 -10.749 1.00 73.81 103 ARG A O 1
ATOM 821 N N . GLY A 1 104 ? 14.888 -6.630 -11.047 1.00 75.12 104 GLY A N 1
ATOM 822 C CA . GLY A 1 104 ? 15.103 -7.984 -11.558 1.00 75.12 104 GLY A CA 1
ATOM 823 C C . GLY A 1 104 ? 15.170 -9.050 -10.463 1.00 75.12 104 GLY A C 1
ATOM 824 O O . GLY A 1 104 ? 15.127 -10.233 -10.798 1.00 75.12 104 GLY A O 1
ATOM 825 N N . THR A 1 105 ? 15.201 -8.662 -9.185 1.00 81.56 105 THR A N 1
ATOM 826 C CA . THR A 1 105 ? 15.204 -9.576 -8.042 1.00 81.56 105 THR A CA 1
ATOM 827 C C . THR A 1 105 ? 13.769 -9.874 -7.612 1.00 81.56 105 THR A C 1
ATOM 829 O O . THR A 1 105 ? 13.049 -8.953 -7.221 1.00 81.56 105 THR A O 1
ATOM 832 N N . PRO A 1 106 ? 13.321 -11.141 -7.667 1.00 86.81 106 PRO A N 1
ATOM 833 C CA . PRO A 1 106 ? 12.052 -11.538 -7.077 1.00 86.81 106 PRO A CA 1
ATOM 834 C C . PRO A 1 106 ? 12.071 -11.319 -5.564 1.00 86.81 106 PRO A C 1
ATOM 836 O O . PRO A 1 106 ? 13.010 -11.724 -4.881 1.00 86.81 106 PRO A O 1
ATOM 839 N N . GLU A 1 107 ? 11.009 -10.719 -5.049 1.00 88.25 107 GLU A N 1
ATOM 840 C CA . GLU A 1 107 ? 10.833 -10.421 -3.635 1.00 88.25 107 GLU A CA 1
ATOM 841 C C . GLU A 1 107 ? 9.472 -10.953 -3.182 1.00 88.25 107 GLU A C 1
ATOM 843 O O . GLU A 1 107 ? 8.442 -10.706 -3.813 1.00 88.25 107 GLU A O 1
ATOM 848 N N . GLU A 1 108 ? 9.456 -11.689 -2.075 1.00 91.50 108 GLU A N 1
ATOM 849 C CA . GLU A 1 108 ? 8.229 -12.181 -1.457 1.00 91.50 108 GLU A CA 1
ATOM 850 C C . GLU A 1 108 ? 8.348 -12.023 0.058 1.00 91.50 108 GLU A C 1
ATOM 852 O O . GLU A 1 108 ? 9.353 -12.414 0.653 1.00 91.50 108 GLU A O 1
ATOM 857 N N . SER A 1 109 ? 7.334 -11.423 0.681 1.00 91.19 109 SER A N 1
ATOM 858 C CA . SER A 1 109 ? 7.250 -11.304 2.136 1.00 91.19 109 SER A CA 1
ATOM 859 C C . SER A 1 109 ? 5.834 -11.546 2.625 1.00 91.19 109 SER A C 1
ATOM 861 O O . SER A 1 109 ? 4.853 -11.135 1.998 1.00 91.19 109 SER A O 1
ATOM 863 N N . ARG A 1 110 ? 5.746 -12.171 3.798 1.00 95.81 110 ARG A N 1
ATOM 864 C CA . ARG A 1 110 ? 4.538 -12.214 4.609 1.00 95.81 110 ARG A CA 1
ATOM 865 C C . ARG A 1 110 ? 4.898 -11.912 6.052 1.00 95.81 110 ARG A C 1
ATOM 867 O O . ARG A 1 110 ? 5.552 -12.719 6.707 1.00 95.81 110 ARG A O 1
ATOM 874 N N . GLU A 1 111 ? 4.452 -10.769 6.551 1.00 96.62 111 GLU A N 1
ATOM 875 C CA . GLU A 1 111 ? 4.808 -10.307 7.890 1.00 96.62 111 GLU A CA 1
ATOM 876 C C . GLU A 1 111 ? 3.730 -9.401 8.490 1.00 96.62 111 GLU A C 1
ATOM 878 O O . GLU A 1 111 ? 2.882 -8.853 7.784 1.00 96.62 111 GLU A O 1
ATOM 883 N N . ILE A 1 112 ? 3.774 -9.234 9.814 1.00 96.25 112 ILE A N 1
ATOM 884 C CA . ILE A 1 112 ? 2.969 -8.220 10.491 1.00 96.25 112 ILE A CA 1
ATOM 885 C C . ILE A 1 112 ? 3.755 -6.918 10.515 1.00 96.25 112 ILE A C 1
ATOM 887 O O . ILE A 1 112 ? 4.781 -6.821 11.187 1.00 96.25 112 ILE A O 1
ATOM 891 N N . VAL A 1 113 ? 3.238 -5.909 9.823 1.00 95.81 113 VAL A N 1
ATOM 892 C CA . VAL A 1 113 ? 3.810 -4.562 9.808 1.00 95.81 113 VAL A CA 1
ATOM 893 C C . VAL A 1 113 ? 3.061 -3.654 10.773 1.00 95.81 113 VAL A C 1
ATOM 895 O O . VAL A 1 113 ? 1.873 -3.840 11.058 1.00 95.81 113 VAL A O 1
ATOM 898 N N . LEU A 1 114 ? 3.779 -2.658 11.288 1.00 95.19 114 LEU A N 1
ATOM 899 C CA . LEU A 1 114 ? 3.259 -1.702 12.256 1.00 95.19 114 LEU A CA 1
ATOM 900 C C . LEU A 1 114 ? 3.249 -0.310 11.636 1.00 95.19 114 LEU A C 1
ATOM 902 O O . LEU A 1 114 ? 4.305 0.228 11.304 1.00 95.19 114 LEU A O 1
ATOM 906 N N . ALA A 1 115 ? 2.063 0.280 11.537 1.00 93.56 115 ALA A N 1
ATOM 907 C CA . ALA A 1 115 ? 1.904 1.690 11.211 1.00 93.56 115 ALA A CA 1
ATOM 908 C C . ALA A 1 115 ? 1.641 2.506 12.480 1.00 93.56 115 ALA A C 1
ATOM 910 O O . ALA A 1 115 ? 1.078 2.010 13.461 1.00 93.56 115 ALA A O 1
ATOM 911 N N . ASP A 1 116 ? 2.059 3.767 12.475 1.00 93.38 116 ASP A N 1
ATOM 912 C CA . ASP A 1 116 ? 1.783 4.671 13.585 1.00 93.38 116 ASP A CA 1
ATOM 913 C C . ASP A 1 116 ? 0.309 5.090 13.591 1.00 93.38 116 ASP A C 1
ATOM 915 O O . ASP A 1 116 ? -0.207 5.577 12.584 1.00 93.38 116 ASP A O 1
ATOM 919 N N . ALA A 1 117 ? -0.384 4.889 14.714 1.00 90.94 117 ALA A N 1
ATOM 920 C CA . ALA A 1 117 ? -1.812 5.162 14.772 1.00 90.94 117 ALA A CA 1
ATOM 921 C C . ALA A 1 117 ? -2.124 6.665 14.767 1.00 90.94 117 ALA A C 1
ATOM 923 O O . ALA A 1 117 ? -3.162 7.052 14.240 1.00 90.94 117 ALA A O 1
ATOM 924 N N . PHE A 1 118 ? -1.231 7.512 15.295 1.00 88.81 118 PHE A N 1
ATOM 925 C CA . PHE A 1 118 ? -1.401 8.962 15.222 1.00 88.81 118 PHE A CA 1
ATOM 926 C C . PHE A 1 118 ? -1.297 9.442 13.770 1.00 88.81 118 PHE A C 1
ATOM 928 O O . PHE A 1 118 ? -2.146 10.208 13.321 1.00 88.81 118 PHE A O 1
ATOM 935 N N . LEU A 1 119 ? -0.320 8.949 13.002 1.00 88.31 119 LEU A N 1
ATOM 936 C CA . LEU A 1 119 ? -0.226 9.262 11.568 1.00 88.31 119 LEU A CA 1
ATOM 937 C C . LEU A 1 119 ? -1.437 8.735 10.789 1.00 88.31 119 LEU A C 1
ATOM 939 O O . LEU A 1 119 ? -2.019 9.466 9.985 1.00 88.31 119 LEU A O 1
ATOM 943 N N . ALA A 1 120 ? -1.854 7.500 11.078 1.00 88.31 120 ALA A N 1
ATOM 944 C CA . ALA A 1 120 ? -2.990 6.858 10.423 1.00 88.31 120 ALA A CA 1
ATOM 945 C C . ALA A 1 120 ? -4.297 7.634 10.637 1.00 88.31 120 ALA A C 1
ATOM 947 O O . ALA A 1 120 ? -5.066 7.794 9.686 1.00 88.31 120 ALA A O 1
ATOM 948 N N . ASP A 1 121 ? -4.530 8.149 11.846 1.00 85.50 121 ASP A N 1
ATOM 949 C CA . ASP A 1 121 ? -5.696 8.981 12.165 1.00 85.50 121 ASP A CA 1
ATOM 950 C C . ASP A 1 121 ? -5.672 10.330 11.425 1.00 85.50 121 ASP A C 1
ATOM 952 O O . ASP A 1 121 ? -6.727 10.892 11.139 1.00 85.50 121 ASP A O 1
ATOM 956 N N . ASN A 1 122 ? -4.484 10.821 11.061 1.00 83.75 122 ASN A N 1
ATOM 957 C CA . ASN A 1 122 ? -4.284 12.055 10.296 1.00 83.75 122 ASN A CA 1
ATOM 958 C C . ASN A 1 122 ? -4.192 11.817 8.776 1.00 83.75 122 ASN A C 1
ATOM 960 O O . ASN A 1 122 ? -3.715 12.681 8.043 1.00 83.75 122 ASN A O 1
ATOM 964 N N . GLY A 1 123 ? -4.636 10.653 8.290 1.00 82.62 123 GLY A N 1
ATOM 965 C CA . GLY A 1 123 ? -4.705 10.355 6.855 1.00 82.62 123 GLY A CA 1
ATOM 966 C C . GLY A 1 123 ? -3.398 9.851 6.237 1.00 82.62 123 GLY A C 1
ATOM 967 O O . GLY A 1 123 ? -3.300 9.779 5.014 1.00 82.62 123 GLY A O 1
ATOM 968 N N . TYR A 1 124 ? -2.412 9.467 7.054 1.00 86.31 124 TYR A N 1
ATOM 969 C CA . TYR A 1 124 ? -1.137 8.910 6.597 1.00 86.31 124 TYR A CA 1
ATOM 970 C C . TYR A 1 124 ? -0.964 7.474 7.078 1.00 86.31 124 TYR A C 1
ATOM 972 O O . TYR A 1 124 ? -0.663 7.225 8.244 1.00 86.31 124 TYR A O 1
ATOM 980 N N . LEU A 1 125 ? -1.082 6.512 6.169 1.00 90.44 125 LEU A N 1
ATOM 981 C CA . LEU A 1 125 ? -0.693 5.137 6.443 1.00 90.44 125 LEU A CA 1
ATOM 982 C C . LEU A 1 125 ? 0.753 4.931 5.994 1.00 90.44 125 LEU A C 1
ATOM 984 O O . LEU A 1 125 ? 1.045 5.082 4.816 1.00 90.44 125 LEU A O 1
ATOM 988 N N . SER A 1 126 ? 1.655 4.597 6.915 1.00 90.94 126 SER A N 1
ATOM 989 C CA . SER A 1 126 ? 3.090 4.503 6.634 1.00 90.94 126 SER A CA 1
ATOM 990 C C . SER A 1 126 ? 3.750 3.419 7.483 1.00 90.94 126 SER A C 1
ATOM 992 O O . SER A 1 126 ? 3.501 3.355 8.690 1.00 90.94 126 SER A O 1
ATOM 994 N N . PHE A 1 127 ? 4.551 2.552 6.864 1.00 92.06 127 PHE A N 1
ATOM 995 C CA . PHE A 1 127 ? 5.247 1.453 7.536 1.00 92.06 127 PHE A CA 1
ATOM 996 C C . PHE A 1 127 ? 6.436 0.940 6.710 1.00 92.06 127 PHE A C 1
ATOM 998 O O . PHE A 1 127 ? 6.540 1.173 5.505 1.00 92.06 127 PHE A O 1
ATOM 1005 N N . TYR A 1 128 ? 7.323 0.205 7.380 1.00 90.69 128 TYR A N 1
ATOM 1006 C CA . TYR A 1 128 ? 8.434 -0.519 6.763 1.00 90.69 128 TYR A CA 1
ATOM 1007 C C . TYR A 1 128 ? 8.163 -2.028 6.752 1.00 90.69 128 TYR A C 1
ATOM 1009 O O . TYR A 1 128 ? 7.429 -2.523 7.608 1.00 90.69 128 TYR A O 1
ATOM 1017 N N . TYR A 1 129 ? 8.781 -2.749 5.817 1.00 91.19 129 TYR A N 1
ATOM 1018 C CA . TYR A 1 129 ? 8.667 -4.204 5.661 1.00 91.19 129 TYR A CA 1
ATOM 1019 C C . TYR A 1 129 ? 9.963 -4.816 5.104 1.00 91.19 129 TYR A C 1
ATOM 1021 O O . TYR A 1 129 ? 10.947 -4.097 4.901 1.00 91.19 129 TYR A O 1
ATOM 1029 N N . LEU A 1 130 ? 9.984 -6.142 4.910 1.00 87.56 130 LEU A N 1
ATOM 1030 C CA . LEU A 1 130 ? 11.147 -6.922 4.476 1.00 87.56 130 LEU A CA 1
ATOM 1031 C C . LEU A 1 130 ? 12.346 -6.648 5.395 1.00 87.56 130 LEU A C 1
ATOM 1033 O O . LEU A 1 130 ? 13.407 -6.195 4.973 1.00 87.56 130 LEU A O 1
ATOM 1037 N N . ASN A 1 131 ? 12.142 -6.858 6.700 1.00 85.25 131 ASN A N 1
ATOM 1038 C CA . ASN A 1 131 ? 13.132 -6.560 7.744 1.00 85.25 131 ASN A CA 1
ATOM 1039 C C . ASN A 1 131 ? 13.640 -5.108 7.714 1.00 85.25 131 ASN A C 1
ATOM 1041 O O . ASN A 1 131 ? 14.818 -4.843 7.946 1.00 85.25 131 ASN A O 1
ATOM 1045 N N . ARG A 1 132 ? 12.729 -4.156 7.477 1.00 85.00 132 ARG A N 1
ATOM 1046 C CA . ARG A 1 132 ? 13.006 -2.712 7.366 1.00 85.00 132 ARG A CA 1
ATOM 1047 C C . ARG A 1 132 ? 13.806 -2.295 6.128 1.00 85.00 132 ARG A C 1
ATOM 1049 O O . ARG A 1 132 ? 14.290 -1.166 6.096 1.00 85.00 132 ARG A O 1
ATOM 1056 N N . ALA A 1 133 ? 13.931 -3.160 5.123 1.00 81.12 133 ALA A N 1
ATOM 1057 C CA . ALA A 1 133 ? 14.576 -2.811 3.861 1.00 81.12 133 ALA A CA 1
ATOM 1058 C C . ALA A 1 133 ? 13.713 -1.868 3.011 1.00 81.12 133 ALA A C 1
ATOM 1060 O O . ALA A 1 133 ? 14.251 -0.975 2.363 1.00 81.12 133 ALA A O 1
ATOM 1061 N N . HIS A 1 134 ? 12.390 -2.044 3.056 1.00 81.88 134 HIS A N 1
ATOM 1062 C CA . HIS A 1 134 ? 11.465 -1.361 2.156 1.00 81.88 134 HIS A CA 1
ATOM 1063 C C . HIS A 1 134 ? 10.393 -0.576 2.907 1.00 81.88 134 HIS A C 1
ATOM 1065 O O . HIS A 1 134 ? 10.089 -0.855 4.070 1.00 81.88 134 HIS A O 1
ATOM 1071 N N . PHE A 1 135 ? 9.818 0.417 2.231 1.00 82.88 135 PHE A N 1
ATOM 1072 C CA . PHE A 1 135 ? 8.880 1.379 2.807 1.00 82.88 135 PHE A CA 1
ATOM 1073 C C . PHE A 1 135 ? 7.633 1.519 1.936 1.00 82.88 135 PHE A C 1
ATOM 1075 O O . PHE A 1 135 ? 7.737 1.568 0.713 1.00 82.88 135 PHE A O 1
ATOM 1082 N N . ILE A 1 136 ? 6.459 1.629 2.561 1.00 83.25 136 ILE A N 1
ATOM 1083 C CA . ILE A 1 136 ? 5.208 2.004 1.892 1.00 83.25 136 ILE A CA 1
ATOM 1084 C C . ILE A 1 136 ? 4.556 3.133 2.681 1.00 83.25 136 ILE A C 1
ATOM 1086 O O . ILE A 1 136 ? 4.372 3.032 3.895 1.00 83.25 136 ILE A O 1
ATOM 1090 N N . GLN A 1 137 ? 4.134 4.177 1.971 1.00 85.62 137 GLN A N 1
ATOM 1091 C CA . GLN A 1 137 ? 3.238 5.199 2.489 1.00 85.62 137 GLN A CA 1
ATOM 1092 C C . GLN A 1 137 ? 2.087 5.467 1.522 1.00 85.62 137 GLN A C 1
ATOM 1094 O O . GLN A 1 137 ? 2.313 5.738 0.346 1.00 85.62 137 GLN A O 1
ATOM 1099 N N . ALA A 1 138 ? 0.868 5.478 2.053 1.00 85.00 138 ALA A N 1
ATOM 1100 C CA . ALA A 1 138 ? -0.348 5.914 1.385 1.00 85.00 138 ALA A CA 1
ATOM 1101 C C . ALA A 1 138 ? -0.963 7.099 2.143 1.00 85.00 138 ALA A C 1
ATOM 1103 O O . ALA A 1 138 ? -1.070 7.073 3.371 1.00 85.00 138 ALA A O 1
ATOM 1104 N N . SER A 1 139 ? -1.360 8.148 1.427 1.00 81.75 139 SER A N 1
ATOM 1105 C CA . SER A 1 139 ? -2.033 9.307 2.024 1.00 81.75 139 SER A CA 1
ATOM 1106 C C . SER A 1 139 ? -2.896 10.044 1.012 1.00 81.75 139 SER A C 1
ATOM 1108 O O . SER A 1 139 ? -2.490 10.164 -0.144 1.00 81.75 139 SER A O 1
ATOM 1110 N N . ILE A 1 140 ? -3.999 10.632 1.470 1.00 72.19 140 ILE A N 1
ATOM 1111 C CA . ILE A 1 140 ? -4.780 11.603 0.696 1.00 72.19 140 ILE A CA 1
ATOM 1112 C C . ILE A 1 140 ? -4.297 13.007 1.068 1.00 72.19 140 ILE A C 1
ATOM 1114 O O . ILE A 1 140 ? -4.279 13.371 2.243 1.00 72.19 140 ILE A O 1
ATOM 1118 N N . THR A 1 141 ? -3.865 13.798 0.085 1.00 66.69 141 THR A N 1
ATOM 1119 C CA . THR A 1 141 ? -3.531 15.211 0.332 1.00 66.69 141 THR A CA 1
ATOM 1120 C C . THR A 1 141 ? -4.800 16.050 0.494 1.00 66.69 141 THR A C 1
ATOM 1122 O O . THR A 1 141 ? -5.890 15.631 0.114 1.00 66.69 141 THR A O 1
ATOM 1125 N N . SER A 1 142 ? -4.673 17.288 0.981 1.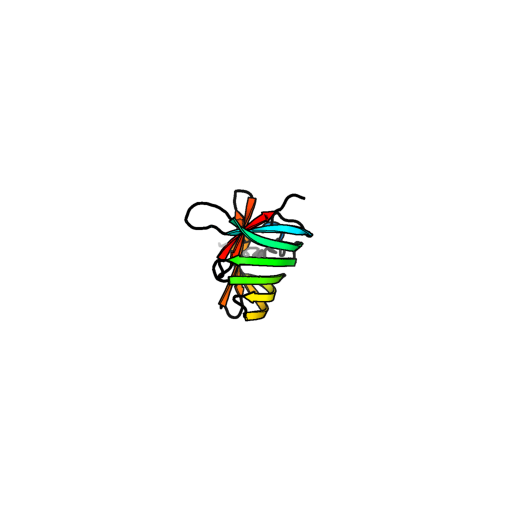00 59.47 142 SER A N 1
ATOM 1126 C CA . SER A 1 142 ? -5.795 18.241 1.043 1.00 59.47 142 SER A CA 1
ATOM 1127 C C . SER A 1 142 ? -6.464 18.510 -0.314 1.00 59.47 142 SER A C 1
ATOM 1129 O O . SER A 1 142 ? -7.602 18.964 -0.347 1.00 59.47 142 SER A O 1
ATOM 1131 N N . ALA A 1 143 ? -5.780 18.212 -1.424 1.00 57.81 143 ALA A N 1
ATOM 1132 C CA . ALA A 1 143 ? -6.309 18.308 -2.781 1.00 57.81 143 ALA A CA 1
ATOM 1133 C C . ALA A 1 143 ? -7.006 17.017 -3.268 1.00 57.81 143 ALA A C 1
ATOM 1135 O O . ALA A 1 143 ? -7.292 16.904 -4.454 1.00 57.81 143 ALA A O 1
ATOM 1136 N N . GLY A 1 144 ? -7.231 16.023 -2.397 1.00 59.03 144 GLY A N 1
ATOM 1137 C CA . GLY A 1 144 ? -7.838 14.734 -2.766 1.00 59.03 144 GLY A CA 1
ATOM 1138 C C . GLY A 1 144 ? -6.887 13.781 -3.496 1.00 59.03 144 GLY A C 1
ATOM 1139 O O . GLY A 1 144 ? -7.294 12.744 -4.006 1.00 59.03 144 GLY A O 1
ATOM 1140 N N . VAL A 1 145 ? -5.598 14.116 -3.562 1.00 58.25 145 VAL A N 1
ATOM 1141 C CA . VAL A 1 145 ? -4.625 13.344 -4.332 1.00 58.25 145 VAL A CA 1
ATOM 1142 C C . VAL A 1 145 ? -4.122 12.152 -3.524 1.00 58.25 145 VAL A C 1
ATOM 1144 O O . VAL A 1 145 ? -3.511 12.335 -2.469 1.00 58.25 145 VAL A O 1
ATOM 1147 N N . ASN A 1 146 ? -4.286 10.945 -4.069 1.00 71.81 146 ASN A N 1
ATOM 1148 C CA . ASN A 1 146 ? -3.702 9.726 -3.515 1.00 71.81 146 ASN A CA 1
ATOM 1149 C C . ASN A 1 146 ? -2.190 9.717 -3.771 1.00 71.81 146 ASN A C 1
ATOM 1151 O O . ASN A 1 146 ? -1.726 9.570 -4.903 1.00 71.81 146 ASN A O 1
ATOM 1155 N N . LYS A 1 147 ? -1.389 9.867 -2.720 1.00 67.50 147 LYS A N 1
ATOM 1156 C CA . LYS A 1 147 ? 0.065 9.716 -2.797 1.00 67.50 147 LYS A CA 1
ATOM 1157 C C . LYS A 1 147 ? 0.442 8.311 -2.350 1.00 67.50 147 LYS A C 1
ATOM 1159 O O . LYS A 1 147 ? 0.076 7.911 -1.248 1.00 67.50 147 LYS A O 1
ATOM 1164 N N . PHE A 1 148 ? 1.199 7.602 -3.182 1.00 71.19 148 PHE A N 1
ATOM 1165 C CA . PHE A 1 148 ? 1.754 6.290 -2.869 1.00 71.19 148 PHE A CA 1
ATOM 1166 C C . PHE A 1 148 ? 3.274 6.341 -3.014 1.00 71.19 148 PHE A C 1
ATOM 1168 O O . PHE A 1 148 ? 3.824 6.430 -4.113 1.00 71.19 148 PHE A O 1
ATOM 1175 N N . VAL A 1 149 ? 3.965 6.357 -1.881 1.00 67.69 149 VAL A N 1
ATOM 1176 C CA . VAL A 1 149 ? 5.423 6.471 -1.820 1.00 67.69 149 VAL A CA 1
ATOM 1177 C C . VAL A 1 149 ? 6.003 5.127 -1.438 1.00 67.69 149 VAL A C 1
ATOM 1179 O O . VAL A 1 149 ? 5.564 4.517 -0.467 1.00 67.69 149 VAL A O 1
ATOM 1182 N N . THR A 1 150 ? 7.023 4.713 -2.179 1.00 70.50 150 THR A N 1
ATOM 1183 C CA . THR A 1 150 ? 7.865 3.570 -1.833 1.00 70.50 150 THR A CA 1
ATOM 1184 C C . THR A 1 150 ? 9.320 4.015 -1.734 1.00 70.50 150 THR A C 1
ATOM 1186 O O . THR A 1 150 ? 9.683 5.078 -2.242 1.00 70.50 150 THR A O 1
ATOM 1189 N N . ASP A 1 151 ? 10.174 3.225 -1.092 1.00 65.00 151 ASP A N 1
ATOM 1190 C CA . ASP A 1 151 ? 11.627 3.457 -1.063 1.00 65.00 151 ASP A CA 1
ATOM 1191 C C . ASP A 1 151 ? 12.272 3.399 -2.460 1.00 65.00 151 ASP A C 1
ATOM 1193 O O . ASP A 1 151 ? 13.339 3.969 -2.685 1.00 65.00 151 ASP A O 1
ATOM 1197 N N . TRP A 1 152 ? 11.593 2.791 -3.434 1.00 61.41 152 TRP A N 1
ATOM 1198 C CA . TRP A 1 152 ? 12.004 2.790 -4.837 1.00 61.41 152 TRP A CA 1
ATOM 1199 C C . TRP A 1 152 ? 11.580 4.042 -5.612 1.00 61.41 152 TRP A C 1
ATOM 1201 O O . TRP A 1 152 ? 11.941 4.184 -6.778 1.00 61.41 152 TRP A O 1
ATOM 1211 N N . GLY A 1 153 ? 10.827 4.951 -4.988 1.00 57.53 153 GLY A N 1
ATOM 1212 C CA . GLY A 1 153 ? 10.386 6.204 -5.589 1.00 57.53 153 GLY A CA 1
ATOM 1213 C C . GLY A 1 153 ? 9.070 6.723 -5.009 1.00 57.53 153 GLY A C 1
ATOM 1214 O O . GLY A 1 153 ? 8.180 5.968 -4.608 1.00 57.53 153 GLY A O 1
ATOM 1215 N N . GLY A 1 154 ? 8.925 8.048 -4.999 1.00 56.84 154 GLY A N 1
ATOM 1216 C CA . GLY A 1 154 ? 7.670 8.711 -4.665 1.00 56.84 154 GLY A CA 1
ATOM 1217 C C . GLY A 1 154 ? 6.783 8.839 -5.892 1.00 56.84 154 GLY A C 1
ATOM 1218 O O . GLY A 1 154 ? 7.215 9.409 -6.894 1.00 56.84 154 GLY A O 1
ATOM 1219 N N . SER A 1 155 ? 5.549 8.346 -5.794 1.00 61.03 155 SER A N 1
ATOM 1220 C CA . SER A 1 155 ? 4.587 8.451 -6.884 1.00 61.03 155 SER A CA 1
ATOM 1221 C C . SER A 1 155 ? 3.231 8.968 -6.419 1.00 61.03 155 SER A C 1
ATOM 1223 O O . SER A 1 155 ? 2.818 8.794 -5.270 1.00 61.03 155 SER A O 1
ATOM 1225 N N . ARG A 1 156 ? 2.520 9.633 -7.324 1.00 66.06 156 ARG A N 1
ATOM 1226 C CA . ARG A 1 156 ? 1.092 9.911 -7.169 1.00 66.06 156 ARG A CA 1
ATOM 1227 C C . ARG A 1 156 ? 0.309 8.808 -7.875 1.00 66.06 156 ARG A C 1
ATOM 1229 O O . ARG A 1 156 ? 0.687 8.404 -8.968 1.00 66.06 156 ARG A O 1
ATOM 1236 N N . ILE A 1 157 ? -0.746 8.316 -7.239 1.00 61.41 157 ILE A N 1
ATOM 1237 C CA . ILE A 1 157 ? -1.736 7.447 -7.866 1.00 61.41 157 ILE A CA 1
ATOM 1238 C C . ILE A 1 157 ? -2.852 8.350 -8.385 1.00 61.41 157 ILE A C 1
ATOM 1240 O O . ILE A 1 157 ? -3.510 9.032 -7.601 1.00 61.41 157 ILE A O 1
ATOM 1244 N N . GLU A 1 158 ? -3.071 8.351 -9.694 1.00 64.31 158 GLU A N 1
ATOM 1245 C CA . GLU A 1 158 ? -4.203 9.045 -10.310 1.00 64.31 158 GLU A CA 1
ATOM 1246 C C . GLU A 1 158 ? -5.185 8.034 -10.871 1.00 64.31 158 GLU A C 1
ATOM 1248 O O . GLU A 1 158 ? -4.789 7.138 -11.619 1.00 64.31 158 GLU A O 1
ATOM 1253 N N . ALA A 1 159 ? -6.462 8.181 -10.509 1.00 59.34 159 ALA A N 1
ATOM 1254 C CA . ALA A 1 159 ? -7.532 7.423 -11.138 1.00 59.34 159 ALA A CA 1
ATOM 1255 C C . ALA A 1 159 ? -7.497 7.674 -12.645 1.00 59.34 159 ALA A C 1
ATOM 1257 O O . ALA A 1 159 ? -7.413 8.821 -13.088 1.00 59.34 159 ALA A O 1
ATOM 1258 N N . THR A 1 160 ? -7.599 6.615 -13.433 1.00 57.03 160 THR A N 1
ATOM 1259 C CA . THR A 1 160 ? -7.937 6.770 -14.845 1.00 57.03 160 THR A CA 1
ATOM 1260 C C . THR A 1 160 ? -9.452 6.799 -14.958 1.00 57.03 160 THR A C 1
ATOM 1262 O O . THR A 1 160 ? -10.106 5.840 -14.538 1.00 57.03 160 THR A O 1
ATOM 1265 N N . SER A 1 161 ? -10.015 7.879 -15.502 1.00 40.44 161 SER A N 1
ATOM 1266 C CA . SER A 1 161 ? -11.425 7.879 -15.904 1.00 40.44 161 SER A CA 1
ATOM 1267 C C . SER A 1 161 ? -11.673 6.745 -16.913 1.00 40.44 161 SER A C 1
ATOM 1269 O O . SER A 1 161 ? -10.766 6.464 -17.703 1.00 40.44 161 SER A O 1
ATOM 1271 N N . PRO A 1 162 ? -12.841 6.079 -16.869 1.00 42.56 162 PRO A N 1
ATOM 1272 C CA . PRO A 1 162 ? -13.221 5.092 -17.878 1.00 42.56 162 PRO A CA 1
ATOM 1273 C C . PRO A 1 162 ? -13.293 5.694 -19.286 1.00 42.56 162 PRO A C 1
ATOM 1275 O O . PRO A 1 162 ? -13.576 6.911 -19.402 1.00 42.56 162 PRO A O 1
#

Foldseek 3Di:
DDDDDDDDDPPVPPPPPPWDPQFCVLQDPDAAFFKWFWWADDPPDDTDGFWIWGFNDGTGFKTWIWMWGDDPQWTKTKTWIWGFDGDDDQWTWIFIWIWMDINNRTDTDTDIWIFGNVCSVVFWGKTADPVRPKIWITGQDPVRWTWIAMPSGTTTIDTDDD

Secondary structure (DSSP, 8-state):
----PPP-----------S----GGGT-S--TT-EEEEEEEPTTS-EEEEEEEEEEEESSSEEEEEEEEEETTEEEEEEEEEEEEEEETTEEEEEEEEEEEETTEEEEEEEEEEEEHHHHHTTEEEEEETTTTEEEEEEE-TTS-EEEEETTEEEEEEEPP-

Sequence (162 aa):
MAAIGLPVINASQTRLYADTAFSFRKYFDLNSGAHFHIIGSSGFSTDRIIGQGQVLQLDDRNLHLRFNSTVPSVNIHADVRLRFIKREQGKIHLDLVYKGNARGTPEESREIVLADAFLADNGYLSFYYLNRAHFIQASITSAGVNKFVTDWGGSRIEATSP

Radius of gyration: 20.52 Å; chains: 1; bounding box: 34×32×83 Å